Protein AF-A0A559LYX5-F1 (afdb_monomer)

Secondary structure (DSSP, 8-state):
---------HHHHHHHSTTTTTS-HHHHHHHHHHHHHHHHHHHHHHHHHHHHHHTSS----S--PPPHHHHHHHHHHHHHHHHHHHHHHHHHHHHHHHHHHHHHHHHHHT---THHHHHHHHHHHHTT-

Solvent-accessible surface area (backbone atoms only — not comparable to full-atom values): 7392 Å² total; per-residue (Å²): 138,80,81,90,76,56,80,60,35,66,72,56,16,58,66,69,10,63,92,54,69,84,57,52,71,71,54,41,51,52,52,38,55,52,43,48,52,49,40,50,50,40,49,52,51,39,52,51,50,50,52,54,59,67,62,70,79,66,90,68,74,83,88,73,84,78,49,74,66,55,56,52,50,52,55,53,51,51,51,49,53,50,50,53,40,53,51,40,51,54,51,38,53,54,40,51,56,53,37,53,42,39,49,46,32,45,37,27,59,67,32,50,80,62,59,64,60,52,56,52,50,55,53,59,63,61,72,75,114

pLDDT: mean 73.17, std 11.6, range [40.06, 89.88]

Radius of gyration: 22.09 Å; Cα contacts (8 Å, |Δi|>4): 83; chains: 1; bounding box: 66×20×61 Å

Sequence (129 aa):
MPSLFTVKDDKRCRHYARFMQHLDVAQANAIFWILFVVVLLLMCVAAYQHHRSNAIPATEPGTQRPTRRYRQHIQRLRRRYLGIATLCFLLTICCIVLECFALFNIQYCDGEDLMQLYWGFWSVLQVGS

Foldseek 3Di:
DDDPAFDQAVVLLCVLLVVPSPPDLVRLVVLLVVLVVLLVVLVVLLVVLVVVLVVVPDPCPDDDDQPPVNVVVNVVVSVVSVVSSVVSVVSSVVSVVSSVSSVSNCCNRPRDCCVVVVVVVVVVVVVPD

Mean predicted aligned error: 11.16 Å

Structure (mmCIF, N/CA/C/O backbone):
data_AF-A0A559LYX5-F1
#
_entry.id   AF-A0A559LYX5-F1
#
loop_
_atom_site.group_PDB
_atom_site.id
_atom_site.type_symbol
_atom_site.label_atom_id
_atom_site.label_alt_id
_atom_site.label_comp_id
_atom_site.label_asym_id
_atom_site.label_entity_id
_atom_site.label_seq_id
_atom_site.pdbx_PDB_ins_code
_atom_site.Cartn_x
_atom_site.Cartn_y
_atom_site.Cartn_z
_atom_site.occupancy
_atom_site.B_iso_or_equiv
_atom_site.auth_seq_id
_atom_site.auth_comp_id
_atom_site.auth_asym_id
_atom_site.auth_atom_id
_atom_site.pdbx_PDB_model_num
ATOM 1 N N . MET A 1 1 ? 38.880 -0.544 -15.561 1.00 40.06 1 MET A N 1
ATOM 2 C CA . MET A 1 1 ? 37.944 -1.086 -14.555 1.00 40.06 1 MET A CA 1
ATOM 3 C C . MET A 1 1 ? 36.761 -0.131 -14.489 1.00 40.06 1 MET A C 1
ATOM 5 O O . MET A 1 1 ? 36.865 0.872 -13.797 1.00 40.06 1 MET A O 1
ATOM 9 N N . PRO A 1 2 ? 35.725 -0.328 -15.320 1.00 41.16 2 PRO A N 1
ATOM 10 C CA . PRO A 1 2 ? 34.580 0.572 -15.357 1.00 41.16 2 PRO A CA 1
ATOM 11 C C . PRO A 1 2 ? 33.633 0.252 -14.195 1.00 41.16 2 PRO A C 1
ATOM 13 O O . PRO A 1 2 ? 33.438 -0.910 -13.841 1.00 41.16 2 PRO A O 1
ATOM 16 N N . SER A 1 3 ? 33.103 1.299 -13.578 1.00 42.19 3 SER A N 1
ATOM 17 C CA . SER A 1 3 ? 32.182 1.274 -12.445 1.00 42.19 3 SER A CA 1
ATOM 18 C C . SER A 1 3 ? 30.919 0.477 -12.776 1.00 42.19 3 SER A C 1
ATOM 20 O O . SER A 1 3 ? 30.176 0.792 -13.700 1.00 42.19 3 SER A O 1
ATOM 22 N N . LEU A 1 4 ? 30.703 -0.569 -11.986 1.00 47.88 4 LEU A N 1
ATOM 23 C CA . LEU A 1 4 ? 29.679 -1.603 -12.094 1.00 47.88 4 LEU A CA 1
ATOM 24 C C . LEU A 1 4 ? 28.309 -1.127 -11.566 1.00 47.88 4 LEU A C 1
ATOM 26 O O . LEU A 1 4 ? 27.686 -1.826 -10.773 1.00 47.88 4 LEU A O 1
ATOM 30 N N . PHE A 1 5 ? 27.860 0.072 -11.940 1.00 51.69 5 PHE A N 1
ATOM 31 C CA . PHE A 1 5 ? 26.548 0.579 -11.532 1.00 51.69 5 PHE A CA 1
ATOM 32 C C . PHE A 1 5 ? 25.600 0.569 -12.734 1.00 51.69 5 PHE A C 1
ATOM 34 O O . PHE A 1 5 ? 25.756 1.324 -13.689 1.00 51.69 5 PHE A O 1
ATOM 41 N N . THR A 1 6 ? 24.683 -0.397 -12.657 1.00 59.44 6 THR A N 1
ATOM 42 C CA . THR A 1 6 ? 23.425 -0.530 -13.401 1.00 59.44 6 THR A CA 1
ATOM 43 C C . THR A 1 6 ? 23.498 -0.658 -14.920 1.00 59.44 6 THR A C 1
ATOM 45 O O . THR A 1 6 ? 23.154 0.224 -15.699 1.00 59.44 6 THR A O 1
ATOM 48 N N . VAL A 1 7 ? 23.854 -1.867 -15.355 1.00 59.28 7 VAL A N 1
ATOM 49 C CA . VAL A 1 7 ? 23.570 -2.325 -16.716 1.00 59.28 7 VAL A CA 1
ATOM 50 C C . VAL A 1 7 ? 22.079 -2.670 -16.801 1.00 59.28 7 VAL A C 1
ATOM 52 O O . VAL A 1 7 ? 21.622 -3.611 -16.155 1.00 59.28 7 VAL A O 1
ATOM 55 N N . LYS A 1 8 ? 21.328 -1.897 -17.591 1.00 62.28 8 LYS A N 1
ATOM 56 C CA . LYS A 1 8 ? 19.942 -2.183 -17.990 1.00 62.28 8 LYS A CA 1
ATOM 57 C C . LYS A 1 8 ? 19.801 -3.634 -18.467 1.00 62.28 8 LYS A C 1
ATOM 59 O O . LYS A 1 8 ? 20.470 -4.047 -19.414 1.00 62.28 8 LYS A O 1
ATOM 64 N N . ASP A 1 9 ? 18.907 -4.393 -17.836 1.00 66.88 9 ASP A N 1
ATOM 65 C CA . ASP A 1 9 ? 18.744 -5.836 -18.048 1.00 66.88 9 ASP A CA 1
ATOM 66 C C . ASP A 1 9 ? 17.385 -6.128 -18.724 1.00 66.88 9 ASP A C 1
ATOM 68 O O . ASP A 1 9 ? 16.427 -6.623 -1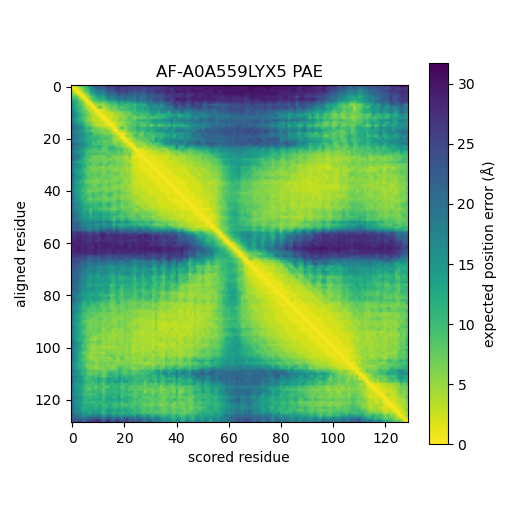8.121 1.00 66.88 9 ASP A O 1
ATOM 72 N N . ASP A 1 10 ? 17.298 -5.858 -20.032 1.00 67.62 10 ASP A N 1
ATOM 73 C CA . ASP A 1 10 ? 16.067 -5.963 -20.845 1.00 67.62 10 ASP A CA 1
ATOM 74 C C . ASP A 1 10 ? 15.372 -7.337 -20.790 1.00 67.62 10 ASP A C 1
ATOM 76 O O . ASP A 1 10 ? 14.155 -7.454 -20.980 1.00 67.62 10 ASP A O 1
ATOM 80 N N . LYS A 1 11 ? 16.135 -8.408 -20.540 1.00 68.81 11 LYS A N 1
ATOM 81 C CA . LYS A 1 11 ? 15.595 -9.771 -20.404 1.00 68.81 11 LYS A CA 1
ATOM 82 C C . LYS A 1 11 ? 14.813 -9.943 -19.103 1.00 68.81 11 LYS A C 1
ATOM 84 O O . LYS A 1 11 ? 13.777 -10.605 -19.096 1.00 68.81 11 LYS A O 1
ATOM 89 N N . ARG A 1 12 ? 15.296 -9.342 -18.012 1.00 65.00 12 ARG A N 1
ATOM 90 C CA . ARG A 1 12 ? 14.635 -9.370 -16.700 1.00 65.00 12 ARG A CA 1
ATOM 91 C C . ARG A 1 12 ? 13.458 -8.401 -16.678 1.00 65.00 12 ARG A C 1
ATOM 93 O O . ARG A 1 12 ? 12.392 -8.786 -16.208 1.00 65.00 12 ARG A O 1
ATOM 100 N N . CYS A 1 13 ? 13.603 -7.236 -17.310 1.00 67.12 13 CYS A N 1
ATOM 101 C CA . CYS A 1 13 ? 12.521 -6.276 -17.540 1.00 67.12 13 CYS A CA 1
ATOM 102 C C . CYS A 1 13 ? 11.273 -6.954 -18.149 1.00 67.12 13 CYS A C 1
ATOM 104 O O . CYS A 1 13 ? 10.201 -6.946 -17.549 1.00 67.12 13 CYS A O 1
ATOM 106 N N . ARG A 1 14 ? 11.411 -7.677 -19.271 1.00 66.12 14 ARG A N 1
ATOM 107 C CA . ARG A 1 14 ? 10.272 -8.374 -19.911 1.00 66.12 14 ARG A CA 1
ATOM 108 C C . ARG A 1 14 ? 9.679 -9.526 -19.094 1.00 66.12 14 ARG A C 1
ATOM 110 O O . ARG A 1 14 ? 8.501 -9.843 -19.256 1.00 66.12 14 ARG A O 1
ATOM 117 N N . HIS A 1 15 ? 10.481 -10.172 -18.251 1.00 68.81 15 HIS A N 1
ATOM 118 C CA . HIS A 1 15 ? 10.028 -11.303 -17.444 1.00 68.81 15 HIS A CA 1
ATOM 119 C C . HIS A 1 15 ? 9.256 -10.850 -16.196 1.00 68.81 15 HIS A C 1
ATOM 121 O O . HIS A 1 15 ? 8.184 -11.386 -15.919 1.00 68.81 15 HIS A O 1
ATOM 127 N N . TYR A 1 16 ? 9.770 -9.843 -15.482 1.00 65.00 16 TYR A N 1
ATOM 128 C CA . TYR A 1 16 ? 9.222 -9.380 -14.203 1.00 65.00 16 TYR A CA 1
ATOM 129 C C . TYR A 1 16 ? 8.226 -8.224 -14.350 1.00 65.00 16 TYR A C 1
ATOM 131 O O . TYR A 1 16 ? 7.219 -8.202 -13.647 1.00 65.00 16 TYR A O 1
ATOM 139 N N . ALA A 1 17 ? 8.430 -7.311 -15.305 1.00 62.69 17 ALA A N 1
ATOM 140 C CA . ALA A 1 17 ? 7.550 -6.161 -15.527 1.00 62.69 17 ALA A CA 1
ATOM 141 C C . ALA A 1 17 ? 6.430 -6.447 -16.544 1.00 62.69 17 ALA A C 1
ATOM 143 O O . ALA A 1 17 ? 5.870 -5.527 -17.124 1.00 62.69 17 ALA A O 1
ATOM 144 N N . ARG A 1 18 ? 6.065 -7.715 -16.777 1.00 66.12 18 ARG A N 1
ATOM 145 C CA . ARG A 1 18 ? 5.187 -8.168 -17.879 1.00 66.12 18 ARG A CA 1
ATOM 146 C C . ARG A 1 18 ? 3.908 -7.329 -18.089 1.00 66.12 18 ARG A C 1
ATOM 148 O O . ARG A 1 18 ? 3.522 -7.113 -19.237 1.00 66.12 18 ARG A O 1
ATOM 155 N N . PHE A 1 19 ? 3.276 -6.844 -17.012 1.00 65.38 19 PHE A N 1
ATOM 156 C CA . PHE A 1 19 ? 2.072 -5.990 -17.055 1.00 65.38 19 PHE A CA 1
ATOM 157 C C . PHE A 1 19 ? 2.372 -4.477 -17.157 1.00 65.38 19 PHE A C 1
ATOM 159 O O . PHE A 1 19 ? 1.544 -3.728 -17.660 1.00 65.38 19 PHE A O 1
ATOM 166 N N . MET A 1 20 ? 3.556 -4.024 -16.730 1.00 61.47 20 MET A N 1
ATOM 167 C CA . MET A 1 20 ? 3.983 -2.613 -16.732 1.00 61.47 20 MET A CA 1
ATOM 168 C C . MET A 1 20 ? 5.063 -2.278 -17.781 1.00 61.47 20 MET A C 1
ATOM 170 O O . MET A 1 20 ? 5.471 -1.131 -17.883 1.00 61.47 20 MET A O 1
ATOM 174 N N . GLN A 1 21 ? 5.485 -3.238 -18.608 1.00 62.31 21 GLN A N 1
ATOM 175 C CA . GLN A 1 21 ? 6.584 -3.093 -19.579 1.00 62.31 21 GLN A CA 1
ATOM 176 C C . GLN A 1 21 ? 6.380 -1.986 -20.635 1.00 62.31 21 GLN A C 1
ATOM 178 O O . GLN A 1 21 ? 7.335 -1.595 -21.293 1.00 62.31 21 GLN A O 1
ATOM 183 N N . HIS A 1 22 ? 5.138 -1.531 -20.843 1.00 62.78 22 HIS A N 1
ATOM 184 C CA . HIS A 1 22 ? 4.792 -0.458 -21.786 1.00 62.78 22 HIS A CA 1
ATOM 185 C C . HIS A 1 22 ? 4.580 0.900 -21.102 1.00 62.78 22 HIS A C 1
ATOM 187 O O . HIS A 1 22 ? 4.311 1.879 -21.794 1.00 62.78 22 HIS A O 1
ATOM 193 N N . LEU A 1 23 ? 4.639 0.966 -19.768 1.00 65.06 23 LEU A N 1
ATOM 194 C CA . LEU A 1 23 ? 4.488 2.228 -19.056 1.00 65.06 23 LEU A CA 1
ATOM 195 C C . LEU A 1 23 ? 5.798 3.003 -19.092 1.00 65.06 23 LEU A C 1
ATOM 197 O O . LEU A 1 23 ? 6.859 2.469 -18.774 1.00 65.06 23 LEU A O 1
ATOM 201 N N . ASP A 1 24 ? 5.676 4.278 -19.443 1.00 69.69 24 ASP A N 1
ATOM 202 C CA . ASP A 1 24 ? 6.768 5.237 -19.388 1.00 69.69 24 ASP A CA 1
ATOM 203 C C . ASP A 1 24 ? 7.265 5.413 -17.942 1.00 69.69 24 ASP A C 1
ATOM 205 O O . ASP A 1 24 ? 6.491 5.279 -16.985 1.00 69.69 24 ASP A O 1
ATOM 209 N N . VAL A 1 25 ? 8.546 5.735 -17.767 1.00 70.19 25 VAL A N 1
ATOM 210 C CA . VAL A 1 25 ? 9.209 5.821 -16.449 1.00 70.19 25 VAL A CA 1
ATOM 211 C C . VAL A 1 25 ? 8.478 6.807 -15.538 1.00 70.19 25 VAL A C 1
ATOM 213 O O . VAL A 1 25 ? 8.205 6.517 -14.372 1.00 70.19 25 VAL A O 1
ATOM 216 N N . ALA A 1 26 ? 8.062 7.946 -16.094 1.00 72.38 26 ALA A N 1
ATOM 217 C CA . ALA A 1 26 ? 7.300 8.958 -15.372 1.00 72.38 26 ALA A CA 1
ATOM 218 C C . ALA A 1 26 ? 5.935 8.438 -14.884 1.00 72.38 26 ALA A C 1
ATOM 220 O O . ALA A 1 26 ? 5.503 8.772 -13.780 1.00 72.38 26 ALA A O 1
ATOM 221 N N . GLN A 1 27 ? 5.265 7.589 -15.670 1.00 77.19 27 GLN A N 1
ATOM 222 C CA . GLN A 1 27 ? 3.991 6.981 -15.278 1.00 77.19 27 GLN A CA 1
ATOM 223 C C . GLN A 1 27 ? 4.185 5.911 -14.205 1.00 77.19 27 GLN A C 1
ATOM 225 O O . GLN A 1 27 ? 3.417 5.872 -13.245 1.00 77.19 27 GLN A O 1
ATOM 230 N N . ALA A 1 28 ? 5.214 5.070 -14.331 1.00 75.25 28 ALA A N 1
ATOM 231 C CA . ALA A 1 28 ? 5.543 4.066 -13.321 1.00 75.25 28 ALA A CA 1
ATOM 232 C C . ALA A 1 28 ? 5.885 4.722 -11.973 1.00 75.25 28 ALA A C 1
ATOM 234 O O . ALA A 1 28 ? 5.381 4.294 -10.934 1.00 75.25 28 ALA A O 1
ATOM 235 N N . ASN A 1 29 ? 6.656 5.812 -12.001 1.00 78.19 29 ASN A N 1
ATOM 236 C CA . ASN A 1 29 ? 6.988 6.593 -10.813 1.00 78.19 29 ASN A CA 1
ATOM 237 C C . ASN A 1 29 ? 5.731 7.238 -10.198 1.00 78.19 29 ASN A C 1
ATOM 239 O O . ASN A 1 29 ? 5.498 7.127 -8.997 1.00 78.19 29 ASN A O 1
ATOM 243 N N . ALA A 1 30 ? 4.855 7.835 -11.013 1.00 82.25 30 ALA A N 1
ATOM 244 C CA . ALA A 1 30 ? 3.592 8.396 -10.529 1.00 82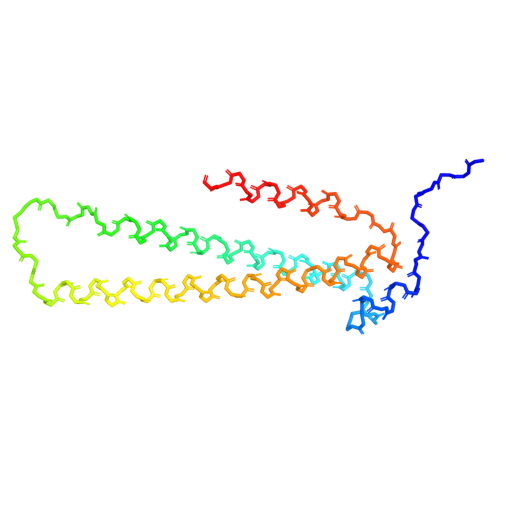.25 30 ALA A CA 1
ATOM 245 C C . ALA A 1 30 ? 2.691 7.335 -9.868 1.00 82.25 30 ALA A C 1
ATOM 247 O O . ALA A 1 30 ? 2.144 7.579 -8.794 1.00 82.25 30 ALA A O 1
ATOM 248 N N . ILE A 1 31 ? 2.564 6.148 -10.471 1.00 83.19 31 ILE A N 1
ATOM 249 C CA . ILE A 1 31 ? 1.786 5.035 -9.903 1.00 83.19 31 ILE A CA 1
ATOM 250 C C . ILE A 1 31 ? 2.388 4.573 -8.579 1.00 83.19 31 ILE A C 1
ATOM 252 O O . ILE A 1 31 ? 1.639 4.369 -7.626 1.00 83.19 31 ILE A O 1
ATOM 256 N N . PHE A 1 32 ? 3.714 4.450 -8.502 1.00 82.88 32 PHE A N 1
ATOM 257 C CA . PHE A 1 32 ? 4.412 4.099 -7.269 1.00 82.88 32 PHE A CA 1
ATOM 258 C C . PHE A 1 32 ? 4.096 5.096 -6.148 1.00 82.88 32 PHE A C 1
ATOM 260 O O . PHE A 1 32 ? 3.607 4.689 -5.099 1.00 82.88 32 PHE A O 1
ATOM 267 N N . TRP A 1 33 ? 4.269 6.402 -6.379 1.00 83.50 33 TRP A N 1
ATOM 268 C CA . TRP A 1 33 ? 3.986 7.423 -5.362 1.00 83.50 33 TRP A CA 1
ATOM 269 C C . TRP A 1 33 ? 2.511 7.486 -4.957 1.00 83.50 33 TRP A C 1
ATOM 271 O O . TRP A 1 33 ? 2.203 7.710 -3.786 1.00 83.50 33 TRP A O 1
ATOM 281 N N . ILE A 1 34 ? 1.585 7.274 -5.896 1.00 88.62 34 ILE A N 1
ATOM 282 C CA . ILE A 1 34 ? 0.150 7.238 -5.589 1.00 88.62 34 ILE A CA 1
ATOM 283 C C . ILE A 1 34 ? -0.183 6.022 -4.724 1.00 88.62 34 ILE A C 1
ATOM 285 O O . ILE A 1 34 ? -0.839 6.179 -3.694 1.00 88.62 34 ILE A O 1
ATOM 289 N N . LEU A 1 35 ? 0.268 4.824 -5.114 1.00 84.75 35 LEU A N 1
ATOM 290 C CA . LEU A 1 35 ? 0.067 3.599 -4.333 1.00 84.75 35 LEU A CA 1
ATOM 291 C C . LEU A 1 35 ? 0.661 3.745 -2.932 1.00 84.75 35 LEU A C 1
ATOM 293 O O . LEU A 1 35 ? -0.010 3.435 -1.950 1.00 84.75 35 LEU A O 1
ATOM 297 N N . PHE A 1 36 ? 1.836 4.354 -2.849 1.00 82.31 36 PHE A N 1
ATOM 298 C CA . PHE A 1 36 ? 2.544 4.598 -1.606 1.00 82.31 36 PHE A CA 1
ATOM 299 C C . PHE A 1 36 ? 1.769 5.510 -0.653 1.00 82.31 36 PHE A C 1
ATOM 301 O O . PHE A 1 36 ? 1.584 5.193 0.524 1.00 82.31 36 PHE A O 1
ATOM 308 N N . VAL A 1 37 ? 1.241 6.630 -1.157 1.00 87.69 37 VAL A N 1
ATOM 309 C CA . VAL A 1 37 ? 0.372 7.515 -0.366 1.00 87.69 37 VAL A CA 1
ATOM 310 C C . VAL A 1 37 ? -0.902 6.784 0.058 1.00 87.69 37 VAL A C 1
ATOM 312 O O . VAL A 1 37 ? -1.356 6.948 1.191 1.00 87.69 37 VAL A O 1
ATOM 315 N N . VAL A 1 38 ? -1.472 5.941 -0.805 1.00 88.31 38 VAL A N 1
ATOM 316 C CA . VAL A 1 38 ? -2.645 5.125 -0.460 1.00 88.31 38 VAL A CA 1
ATOM 317 C C . VAL A 1 38 ? -2.320 4.133 0.661 1.00 88.31 38 VAL A C 1
ATOM 319 O O . VAL A 1 38 ? -3.091 4.041 1.617 1.00 88.31 38 VAL A O 1
ATOM 322 N N . VAL A 1 39 ? -1.182 3.438 0.604 1.00 86.44 39 VAL A N 1
ATOM 323 C CA . VAL A 1 39 ? -0.724 2.524 1.663 1.00 86.44 39 VAL A CA 1
ATOM 324 C C . VAL A 1 39 ? -0.542 3.269 2.983 1.00 86.44 39 VAL A C 1
ATOM 326 O O . VAL A 1 39 ? -1.045 2.808 4.009 1.00 86.44 39 VAL A O 1
ATOM 329 N N . LEU A 1 40 ? 0.088 4.448 2.959 1.00 85.19 40 LEU A N 1
ATOM 330 C CA . LEU A 1 40 ? 0.232 5.312 4.134 1.00 85.19 40 LEU A CA 1
ATOM 331 C C . LEU A 1 40 ? -1.119 5.678 4.751 1.00 85.19 40 LEU A C 1
ATOM 333 O O . LEU A 1 40 ? -1.314 5.516 5.956 1.00 85.19 40 LEU A O 1
ATOM 337 N N . LEU A 1 41 ? -2.078 6.118 3.933 1.00 88.81 41 LEU A N 1
ATOM 338 C CA . LEU A 1 41 ? -3.422 6.457 4.401 1.00 88.81 41 LEU A CA 1
ATOM 339 C C . LEU A 1 41 ? -4.138 5.239 4.998 1.00 88.81 41 LEU A C 1
ATOM 341 O O . LEU A 1 41 ? -4.741 5.351 6.067 1.00 88.81 41 LEU A O 1
ATOM 345 N N . LEU A 1 42 ? -4.044 4.070 4.355 1.00 85.81 42 LEU A N 1
ATOM 346 C CA . LEU A 1 42 ? -4.624 2.824 4.865 1.00 85.81 42 LEU A CA 1
ATOM 347 C C . LEU A 1 42 ? -4.007 2.419 6.210 1.00 85.81 42 LEU A C 1
ATOM 349 O O . LEU A 1 42 ? -4.743 2.023 7.117 1.00 85.81 42 LEU A O 1
ATOM 353 N N . MET A 1 43 ? -2.691 2.577 6.383 1.00 84.06 43 MET A N 1
ATOM 354 C CA . MET A 1 43 ? -2.021 2.322 7.662 1.00 84.06 43 MET A CA 1
ATOM 355 C C . MET A 1 43 ? -2.448 3.316 8.746 1.00 84.06 43 MET A C 1
ATOM 357 O O . MET A 1 43 ? -2.756 2.893 9.860 1.00 84.06 43 MET A O 1
ATOM 361 N N . CYS A 1 44 ? -2.555 4.613 8.439 1.00 86.31 44 CYS A N 1
ATOM 362 C CA . CYS A 1 44 ? -3.071 5.607 9.387 1.00 86.31 44 CYS A CA 1
ATOM 363 C C . CYS A 1 44 ? -4.507 5.288 9.823 1.00 86.31 44 CYS A C 1
ATOM 365 O O . CYS A 1 44 ? -4.833 5.373 11.008 1.00 86.31 44 CYS A O 1
ATOM 367 N N . VAL A 1 45 ? -5.367 4.880 8.884 1.00 85.94 45 VAL A N 1
ATOM 368 C CA . VAL A 1 45 ? -6.745 4.462 9.176 1.00 85.94 45 VAL A CA 1
ATOM 369 C C . VAL A 1 45 ? -6.763 3.209 10.053 1.00 85.94 45 VAL A C 1
ATOM 371 O O . VAL A 1 45 ? -7.523 3.163 11.023 1.00 85.94 45 VAL A O 1
ATOM 374 N N . ALA A 1 46 ? -5.919 2.217 9.765 1.00 83.31 46 ALA A N 1
ATOM 375 C CA . ALA A 1 46 ? -5.801 1.005 10.572 1.00 83.31 46 ALA A CA 1
ATOM 376 C C . ALA A 1 46 ? -5.307 1.311 11.998 1.00 83.31 46 ALA A C 1
ATOM 378 O O . ALA A 1 46 ? -5.913 0.850 12.967 1.00 83.31 46 ALA A O 1
ATOM 379 N N . ALA A 1 47 ? -4.278 2.151 12.144 1.00 84.00 47 ALA A N 1
ATOM 380 C CA . ALA A 1 47 ? -3.762 2.601 13.437 1.00 84.00 47 ALA A CA 1
ATOM 381 C C . ALA A 1 47 ? -4.822 3.379 14.232 1.00 84.00 47 ALA A C 1
ATOM 383 O O . ALA A 1 47 ? -5.043 3.111 15.415 1.00 84.00 47 ALA A O 1
ATOM 384 N N . TYR A 1 48 ? -5.551 4.284 13.570 1.00 84.06 48 TYR A N 1
ATOM 385 C CA . TYR A 1 48 ? -6.656 5.023 14.179 1.00 84.06 48 TYR A CA 1
ATOM 386 C C . TYR A 1 48 ? -7.768 4.089 14.668 1.00 84.06 48 TYR A C 1
ATOM 388 O O . TYR A 1 48 ? -8.249 4.232 15.794 1.00 84.06 48 TYR A O 1
ATOM 396 N N . GLN A 1 49 ? -8.167 3.107 13.853 1.00 83.56 49 GLN A N 1
ATOM 397 C CA . GLN A 1 49 ? -9.173 2.112 14.231 1.00 83.56 49 GLN A CA 1
ATOM 398 C C . GLN A 1 49 ? -8.710 1.244 15.395 1.00 83.56 49 GLN A C 1
ATOM 400 O O . GLN A 1 49 ? -9.499 0.988 16.304 1.00 83.56 49 GLN A O 1
ATOM 405 N N . HIS A 1 50 ? -7.445 0.823 15.399 1.00 78.31 50 HIS A N 1
ATOM 406 C CA . HIS A 1 50 ? -6.864 0.045 16.486 1.00 78.31 50 HIS A CA 1
ATOM 407 C C . HIS A 1 50 ? -6.856 0.844 17.796 1.00 78.31 50 HIS A C 1
ATOM 409 O O . HIS A 1 50 ? -7.365 0.366 18.810 1.00 78.31 50 HIS A O 1
ATOM 415 N N . HIS A 1 51 ? -6.402 2.100 17.761 1.00 81.44 51 HIS A N 1
ATOM 416 C CA . HIS A 1 51 ? -6.421 2.994 18.920 1.00 81.44 51 HIS A CA 1
ATOM 417 C C . HIS A 1 51 ? -7.850 3.243 19.425 1.00 81.44 51 HIS A C 1
ATOM 419 O O . HIS A 1 51 ? -8.131 3.107 20.616 1.00 81.44 51 HIS A O 1
ATOM 425 N N . ARG A 1 52 ? -8.797 3.533 18.521 1.00 79.88 52 ARG A N 1
ATOM 426 C CA . ARG A 1 52 ? -10.220 3.675 18.869 1.00 79.88 52 ARG A CA 1
ATOM 427 C C . ARG A 1 52 ? -10.794 2.397 19.466 1.00 79.88 52 ARG A C 1
ATOM 429 O O . ARG A 1 52 ? -11.524 2.492 20.442 1.00 79.88 52 ARG A O 1
ATOM 436 N N . SER A 1 53 ? -10.471 1.230 18.914 1.00 72.44 53 SER A N 1
ATOM 437 C CA . SER A 1 53 ? -10.920 -0.069 19.425 1.00 72.44 53 SER A CA 1
ATOM 438 C C . SER A 1 53 ? -10.378 -0.349 20.829 1.00 72.44 53 SER A C 1
ATOM 440 O O . SER A 1 53 ? -11.121 -0.820 21.693 1.00 72.44 53 SER A O 1
ATOM 442 N N . ASN A 1 54 ? -9.117 0.000 21.087 1.00 73.19 54 ASN A N 1
ATOM 443 C CA . ASN A 1 54 ? -8.470 -0.165 22.390 1.00 73.19 54 ASN A CA 1
ATOM 444 C C . ASN A 1 54 ? -8.910 0.875 23.424 1.00 73.19 54 ASN A C 1
ATOM 446 O O . ASN A 1 54 ? -8.798 0.605 24.612 1.00 73.19 54 ASN A O 1
ATOM 450 N N . ALA A 1 55 ? -9.464 2.013 23.002 1.00 72.81 55 ALA A N 1
ATOM 451 C CA . ALA A 1 55 ? -10.086 3.001 23.886 1.00 72.81 55 ALA A CA 1
ATOM 452 C C . ALA A 1 55 ? -11.524 2.627 24.317 1.00 72.81 55 ALA A C 1
ATOM 454 O O . ALA A 1 55 ? -12.102 3.281 25.181 1.00 72.81 55 ALA A O 1
ATOM 455 N N . ILE A 1 56 ? -12.123 1.577 23.735 1.00 67.88 56 ILE A N 1
ATOM 456 C CA . ILE A 1 56 ? -13.486 1.117 24.071 1.00 67.88 56 ILE A CA 1
ATOM 457 C C . ILE A 1 56 ? -13.632 0.429 25.461 1.00 67.88 56 ILE A C 1
ATOM 459 O O . ILE A 1 56 ? -14.771 0.259 25.889 1.00 67.88 56 ILE A O 1
ATOM 463 N N . PRO A 1 57 ? -12.594 0.061 26.244 1.00 62.97 57 PRO A N 1
ATOM 464 C CA . PRO A 1 57 ? -12.768 -0.452 27.603 1.00 62.97 57 PRO A CA 1
ATOM 465 C C . PRO A 1 57 ? -12.163 0.485 28.670 1.00 62.97 57 PRO A C 1
ATOM 467 O O . PRO A 1 57 ? -11.087 0.205 29.182 1.00 62.97 57 PRO A O 1
ATOM 470 N N . ALA A 1 58 ? -12.847 1.580 29.027 1.00 53.97 58 ALA A N 1
ATOM 471 C CA . ALA A 1 58 ? -12.526 2.348 30.248 1.00 53.97 58 ALA A CA 1
ATOM 472 C C . ALA A 1 58 ? -13.642 3.286 30.749 1.00 53.97 58 ALA A C 1
ATOM 474 O O . ALA A 1 58 ? -13.603 3.707 31.900 1.00 53.97 58 ALA A O 1
ATOM 475 N N . THR A 1 59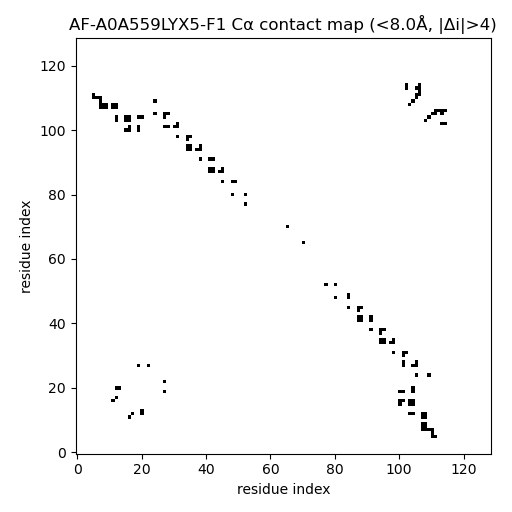 ? -14.663 3.612 29.948 1.00 53.19 59 THR A N 1
ATOM 476 C CA . THR A 1 59 ? -15.796 4.435 30.419 1.00 53.19 59 THR A CA 1
ATOM 477 C C . THR A 1 59 ? -16.893 3.584 31.069 1.00 53.19 59 THR A C 1
ATOM 479 O O . THR A 1 59 ? -18.067 3.705 30.743 1.00 53.19 59 THR A O 1
ATOM 482 N N . GLU A 1 60 ? -16.516 2.711 31.998 1.00 55.31 60 GLU A N 1
ATOM 483 C CA . GLU A 1 60 ? -17.424 2.303 33.074 1.00 55.31 60 GLU A CA 1
ATOM 484 C C . GLU A 1 60 ? -16.796 2.786 34.391 1.00 55.31 60 GLU A C 1
ATOM 486 O O . GLU A 1 60 ? -16.212 1.984 35.123 1.00 55.31 60 GLU A O 1
ATOM 491 N N . PRO A 1 61 ? -16.856 4.101 34.709 1.00 48.56 61 PRO A N 1
ATOM 492 C CA . PRO A 1 61 ? -16.773 4.497 36.108 1.00 48.56 61 PRO A CA 1
ATOM 493 C C . PRO A 1 61 ? -17.887 3.726 36.819 1.00 48.56 61 PRO A C 1
ATOM 495 O O . PRO A 1 61 ? -19.007 3.662 36.312 1.00 48.56 61 PRO A O 1
ATOM 498 N N . GLY A 1 62 ? -17.527 3.030 37.897 1.00 55.72 62 GLY A N 1
ATOM 499 C CA . GLY A 1 62 ? -18.328 1.968 38.491 1.0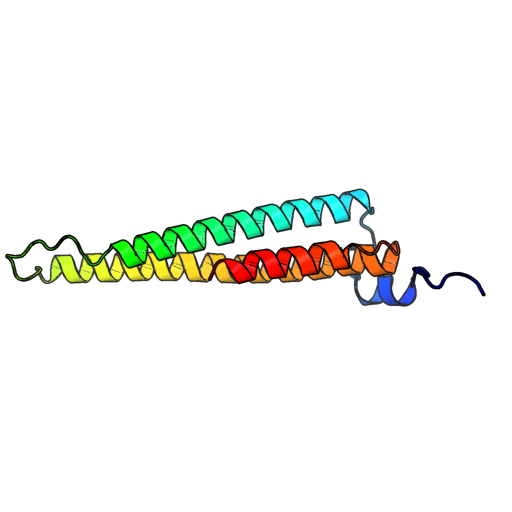0 55.72 62 GLY A CA 1
ATOM 500 C C . GLY A 1 62 ? -19.822 2.276 38.611 1.00 55.72 62 GLY A C 1
ATOM 501 O O . GLY A 1 62 ? -20.226 3.426 38.765 1.00 55.72 62 GLY A O 1
ATOM 502 N N . THR A 1 63 ? -20.613 1.199 38.648 1.00 51.44 63 THR A N 1
ATOM 503 C CA . THR A 1 63 ? -22.063 1.149 38.934 1.00 51.44 63 THR A CA 1
ATOM 504 C C . THR A 1 63 ? -22.952 0.947 37.703 1.00 51.44 63 THR A C 1
ATOM 506 O O . THR A 1 63 ? -23.630 1.860 37.261 1.00 51.44 63 THR A O 1
ATOM 509 N N . GLN A 1 64 ? -23.011 -0.288 37.187 1.00 54.62 64 GLN A N 1
ATOM 510 C CA . GLN A 1 64 ? -24.242 -1.027 36.826 1.00 54.62 64 GLN A CA 1
ATOM 511 C C . GLN A 1 64 ? -23.884 -2.208 35.920 1.00 54.62 64 GLN A C 1
ATOM 513 O O . GLN A 1 64 ? -23.096 -2.082 34.991 1.00 54.62 64 GLN A O 1
ATOM 518 N N . ARG A 1 65 ? -24.466 -3.386 36.187 1.00 58.94 65 ARG A N 1
ATOM 519 C CA . ARG A 1 65 ? -24.291 -4.571 35.336 1.00 58.94 65 ARG A CA 1
ATOM 520 C C . ARG A 1 65 ? -24.657 -4.191 33.891 1.00 58.94 65 ARG A C 1
ATOM 522 O O . ARG A 1 65 ? -25.822 -3.857 33.662 1.00 58.94 65 ARG A O 1
ATOM 529 N N . PRO A 1 66 ? -23.731 -4.263 32.920 1.00 57.91 66 PRO A N 1
ATOM 530 C CA . PRO A 1 66 ? -24.023 -3.867 31.550 1.00 57.91 66 PRO A CA 1
ATOM 531 C C . PRO A 1 66 ? -25.181 -4.712 31.018 1.00 57.91 66 PRO A C 1
ATOM 533 O O . PRO A 1 66 ? -25.116 -5.947 30.994 1.00 57.91 66 PRO A O 1
ATOM 536 N N . THR A 1 67 ? -26.267 -4.049 30.620 1.00 68.25 67 THR A N 1
ATOM 537 C CA . THR A 1 67 ? -27.454 -4.696 30.053 1.00 68.25 67 THR A CA 1
ATOM 538 C C . THR A 1 67 ? -27.045 -5.599 28.884 1.00 68.25 67 THR A C 1
ATOM 540 O O . THR A 1 67 ? -26.176 -5.261 28.078 1.00 68.25 67 THR A O 1
ATOM 543 N N . ARG A 1 68 ? -27.686 -6.769 28.744 1.00 71.44 68 ARG A N 1
ATOM 544 C CA . ARG A 1 68 ? -27.385 -7.752 27.678 1.00 71.44 68 ARG A CA 1
ATOM 545 C C . ARG A 1 68 ? -27.403 -7.121 26.270 1.00 71.44 68 ARG A C 1
ATOM 547 O O . ARG A 1 68 ? -26.629 -7.531 25.409 1.00 71.44 68 ARG A O 1
ATOM 554 N N . ARG A 1 69 ? -28.224 -6.078 26.070 1.00 72.69 69 ARG A N 1
ATOM 555 C CA . ARG A 1 69 ? -28.297 -5.259 24.845 1.00 72.69 69 ARG A CA 1
ATOM 556 C C . ARG A 1 69 ? -27.032 -4.418 24.603 1.00 72.69 69 ARG A C 1
ATOM 558 O O . ARG A 1 69 ? -26.552 -4.382 23.473 1.00 72.69 69 ARG A O 1
ATOM 565 N N . TYR A 1 70 ? -26.456 -3.813 25.644 1.00 71.88 70 TYR A N 1
ATOM 566 C CA . TYR A 1 70 ? -25.227 -3.014 25.555 1.00 71.88 70 TYR A CA 1
ATOM 567 C C . TYR A 1 70 ? -24.015 -3.873 25.163 1.00 71.88 70 TYR A C 1
ATOM 569 O O . TYR A 1 70 ? -23.301 -3.549 24.213 1.00 71.88 70 TYR A O 1
ATOM 577 N N . ARG A 1 71 ? -23.853 -5.053 25.785 1.00 72.38 71 ARG A N 1
ATOM 578 C CA . ARG A 1 71 ? -22.793 -6.015 25.413 1.00 72.38 71 ARG A CA 1
ATOM 579 C C . ARG A 1 71 ? -22.894 -6.470 23.955 1.00 72.38 71 ARG A C 1
ATOM 581 O O . ARG A 1 71 ? -21.884 -6.541 23.260 1.00 72.38 71 ARG A O 1
ATOM 588 N N . GLN A 1 72 ? -24.106 -6.757 23.475 1.00 77.69 72 GLN A N 1
ATOM 589 C CA . GLN A 1 72 ? -24.330 -7.150 22.079 1.00 77.69 72 GLN A CA 1
ATOM 590 C C . GLN A 1 72 ? -24.022 -6.012 21.098 1.00 77.69 72 GLN A C 1
ATOM 592 O O . GLN A 1 72 ? -23.465 -6.269 20.030 1.00 77.69 72 GLN A O 1
ATOM 597 N N .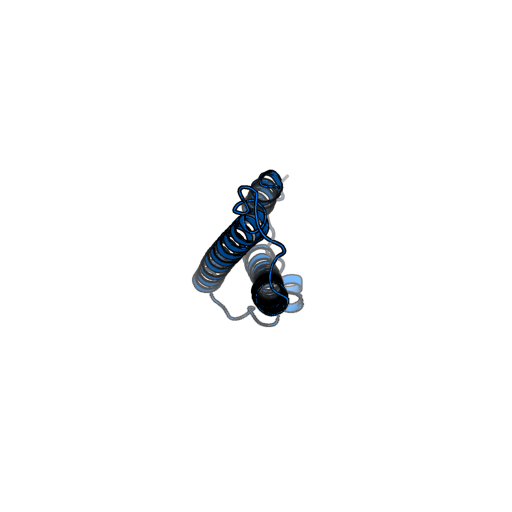 HIS A 1 73 ? -24.345 -4.764 21.451 1.00 78.75 73 HIS A N 1
ATOM 598 C CA . HIS A 1 73 ? -24.023 -3.597 20.631 1.00 78.75 73 HIS A CA 1
ATOM 599 C C . HIS A 1 73 ? -22.504 -3.405 20.493 1.00 78.75 73 HIS A C 1
ATOM 601 O O . HIS A 1 73 ? -22.003 -3.333 19.370 1.00 78.75 73 HIS A O 1
ATOM 607 N N . ILE A 1 74 ? -21.756 -3.453 21.603 1.00 76.31 74 ILE A N 1
ATOM 608 C CA . ILE A 1 74 ? -20.284 -3.355 21.596 1.00 76.31 74 ILE A CA 1
ATOM 609 C C . ILE A 1 74 ? -19.646 -4.492 20.793 1.00 76.31 74 ILE A C 1
ATOM 611 O O . ILE A 1 74 ? -18.732 -4.255 20.008 1.00 76.31 74 ILE A O 1
ATOM 615 N N . GLN A 1 75 ? -20.131 -5.729 20.931 1.00 77.50 75 GLN A N 1
ATOM 616 C CA . GLN A 1 75 ? -19.600 -6.865 20.167 1.00 77.50 75 GLN A CA 1
ATOM 617 C C . GLN A 1 75 ? -19.830 -6.730 18.655 1.00 77.50 75 GLN A C 1
ATOM 619 O O . GLN A 1 75 ? -18.976 -7.144 17.869 1.00 77.50 75 GLN A O 1
ATOM 624 N N . ARG A 1 76 ? -20.967 -6.165 18.227 1.00 81.31 76 ARG A N 1
ATOM 625 C CA . ARG A 1 76 ? -21.231 -5.875 16.806 1.00 81.31 76 ARG A CA 1
ATOM 626 C C . ARG A 1 76 ? -20.328 -4.759 16.298 1.00 81.31 76 ARG A C 1
ATOM 628 O O . ARG A 1 76 ? -19.794 -4.868 15.199 1.00 81.31 76 ARG A O 1
ATOM 635 N N . LEU A 1 77 ? -20.132 -3.722 17.107 1.00 79.88 77 LEU A N 1
ATOM 636 C CA . LEU A 1 77 ? -19.262 -2.602 16.778 1.00 79.88 77 LEU A CA 1
ATOM 637 C C . LEU A 1 77 ? -17.795 -3.049 16.651 1.00 79.88 77 LEU A C 1
ATOM 639 O O . LEU A 1 77 ? -17.163 -2.766 15.638 1.00 79.88 77 LEU A O 1
ATOM 643 N N . ARG A 1 78 ? -17.288 -3.852 17.597 1.00 78.94 78 ARG A N 1
ATOM 644 C CA . ARG A 1 78 ? -15.948 -4.464 17.517 1.00 78.94 78 ARG A CA 1
ATOM 645 C C . ARG A 1 78 ? -15.777 -5.335 16.277 1.00 78.94 78 ARG A C 1
ATOM 647 O O . ARG A 1 78 ? -14.759 -5.223 15.611 1.00 78.94 78 ARG A O 1
ATOM 654 N N . ARG A 1 79 ? -16.769 -6.160 15.922 1.00 80.88 79 ARG A N 1
ATOM 655 C CA . ARG A 1 79 ? -16.717 -6.959 14.682 1.00 80.88 79 ARG A CA 1
ATOM 656 C C . ARG A 1 79 ? -16.650 -6.094 13.425 1.00 80.88 79 ARG A C 1
ATOM 658 O O . ARG A 1 79 ? -15.936 -6.454 12.501 1.00 80.88 79 ARG A O 1
ATOM 665 N N . ARG A 1 80 ? -17.359 -4.962 13.393 1.00 82.50 80 ARG A N 1
ATOM 666 C CA . ARG A 1 80 ? -17.273 -4.006 12.279 1.00 82.50 80 ARG A CA 1
ATOM 667 C C . ARG A 1 80 ? -15.893 -3.360 12.201 1.00 82.50 80 ARG A C 1
ATOM 669 O O . ARG A 1 80 ? -15.323 -3.341 11.121 1.00 82.50 80 ARG A O 1
ATOM 676 N N . TYR A 1 81 ? -15.340 -2.899 13.324 1.00 81.31 81 TYR A N 1
ATOM 677 C CA . TYR A 1 81 ? -13.989 -2.331 13.353 1.00 81.31 81 TYR A CA 1
ATOM 678 C C . TYR A 1 81 ? -12.922 -3.348 12.944 1.00 81.31 81 TYR A C 1
ATOM 680 O O . TYR A 1 81 ? -12.093 -3.035 12.101 1.00 81.31 81 TYR A O 1
ATOM 688 N N . LEU A 1 82 ? -12.991 -4.580 13.460 1.00 82.38 82 LEU A N 1
ATOM 689 C CA . LEU A 1 82 ? -12.097 -5.661 13.041 1.00 82.38 82 LEU A CA 1
ATOM 690 C C . LEU A 1 82 ? -12.250 -5.968 11.548 1.00 82.38 82 LEU A C 1
ATOM 692 O O . LEU A 1 82 ? -11.249 -6.087 10.858 1.00 82.38 82 LEU A O 1
ATOM 696 N N . GLY A 1 83 ? -13.480 -6.025 11.029 1.00 86.56 83 GLY A N 1
ATOM 697 C CA . GLY A 1 83 ? -13.726 -6.257 9.605 1.00 86.56 83 GLY A CA 1
ATOM 698 C C . GLY A 1 83 ? -13.152 -5.160 8.703 1.00 86.56 83 GLY A C 1
ATOM 699 O O . GLY A 1 83 ? -12.530 -5.473 7.692 1.00 86.56 83 GLY A O 1
ATOM 700 N N . ILE A 1 84 ? -13.311 -3.885 9.075 1.00 85.38 84 ILE A N 1
ATOM 701 C CA . ILE A 1 84 ? -12.742 -2.762 8.313 1.00 85.38 84 ILE A CA 1
ATOM 702 C 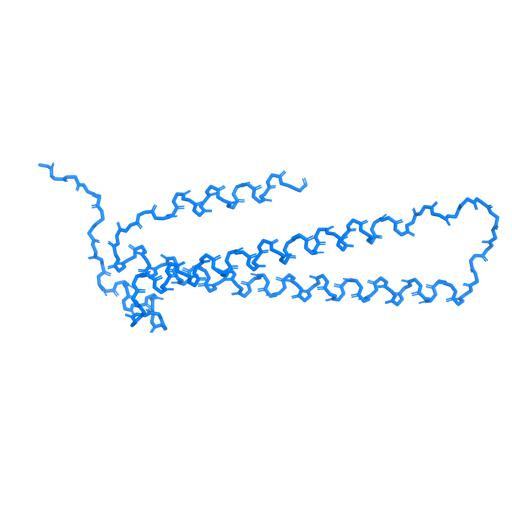C . ILE A 1 84 ? -11.209 -2.778 8.396 1.00 85.38 84 ILE A C 1
ATOM 704 O O . ILE A 1 84 ? -10.554 -2.569 7.378 1.00 85.38 84 ILE A O 1
ATOM 708 N N . ALA A 1 85 ? -10.637 -3.081 9.564 1.00 84.50 85 ALA A N 1
ATOM 709 C CA . ALA A 1 85 ? -9.191 -3.198 9.732 1.00 84.50 85 ALA A CA 1
ATOM 710 C C . ALA A 1 85 ? -8.613 -4.341 8.882 1.00 84.50 85 ALA A C 1
ATOM 712 O O . ALA A 1 85 ? -7.619 -4.144 8.188 1.00 84.50 85 ALA A O 1
ATOM 713 N N . THR A 1 86 ? -9.264 -5.510 8.862 1.00 86.00 86 THR A N 1
ATOM 714 C CA . THR A 1 86 ? -8.869 -6.633 7.998 1.00 86.00 86 THR A CA 1
ATOM 715 C C . THR A 1 86 ? -8.988 -6.275 6.518 1.00 86.00 86 THR A C 1
ATOM 717 O O . THR A 1 86 ? -8.098 -6.613 5.743 1.00 86.00 86 THR A O 1
ATOM 720 N N . LEU A 1 87 ? -10.040 -5.558 6.109 1.00 88.94 87 LEU A N 1
ATOM 721 C CA . LEU A 1 87 ? -10.182 -5.099 4.726 1.00 88.94 87 LEU A CA 1
ATOM 722 C C . LEU A 1 87 ? -9.070 -4.113 4.339 1.00 88.94 87 LEU A C 1
ATOM 724 O O . LEU A 1 87 ? -8.472 -4.271 3.279 1.00 88.94 87 LEU A O 1
ATOM 728 N N . CYS A 1 88 ? -8.762 -3.138 5.200 1.00 86.50 88 CYS A N 1
ATOM 729 C CA . CYS A 1 88 ? -7.654 -2.205 4.975 1.00 86.50 88 CYS A CA 1
ATOM 730 C C . CYS A 1 88 ? -6.327 -2.957 4.855 1.00 86.50 88 CYS A C 1
ATOM 732 O O . CYS A 1 88 ? -5.572 -2.695 3.930 1.00 86.50 88 CYS A O 1
ATOM 734 N N . PHE A 1 89 ? -6.087 -3.941 5.724 1.00 84.88 89 PHE A N 1
ATOM 735 C CA . PHE A 1 89 ? -4.887 -4.773 5.680 1.00 84.88 89 PHE A CA 1
ATOM 736 C C . PHE A 1 89 ? -4.749 -5.546 4.360 1.00 84.88 89 PHE A C 1
ATOM 738 O O . PHE A 1 89 ? -3.681 -5.542 3.752 1.00 84.88 89 PHE A O 1
ATOM 745 N N . LEU A 1 90 ? -5.831 -6.164 3.876 1.00 89.88 90 LEU A N 1
ATOM 746 C CA . LEU A 1 90 ? -5.825 -6.865 2.588 1.00 89.88 90 LEU A CA 1
ATOM 747 C C . LEU A 1 90 ? -5.558 -5.912 1.416 1.00 89.88 90 LEU A C 1
ATOM 749 O O . LEU A 1 90 ? -4.756 -6.233 0.542 1.00 89.88 90 LEU A O 1
ATOM 753 N N . LEU A 1 91 ? -6.184 -4.730 1.414 1.00 89.50 91 LEU A N 1
ATOM 754 C CA . LEU A 1 91 ? -5.944 -3.707 0.392 1.00 89.50 91 LEU A CA 1
ATOM 755 C C . LEU A 1 91 ? -4.495 -3.216 0.416 1.00 89.50 91 LEU A C 1
ATOM 757 O O . LEU A 1 91 ? -3.876 -3.112 -0.639 1.00 89.50 91 LEU A O 1
ATOM 761 N N . THR A 1 92 ? -3.933 -2.993 1.605 1.00 86.94 92 THR A N 1
ATOM 762 C CA . THR A 1 92 ? -2.525 -2.630 1.780 1.00 86.94 92 THR A CA 1
ATOM 763 C C . THR A 1 92 ? -1.601 -3.690 1.187 1.00 86.94 92 THR A C 1
ATOM 765 O O . THR A 1 92 ? -0.710 -3.337 0.422 1.00 86.94 92 THR A O 1
ATOM 768 N N . ILE A 1 93 ? -1.840 -4.981 1.449 1.00 87.81 93 ILE A N 1
ATOM 769 C CA . ILE A 1 93 ? -1.054 -6.070 0.841 1.00 87.81 93 ILE A CA 1
ATOM 770 C C . ILE A 1 93 ? -1.130 -6.014 -0.687 1.00 87.81 93 ILE A C 1
ATOM 772 O O . ILE A 1 93 ? -0.102 -6.111 -1.355 1.00 87.81 93 ILE A O 1
ATOM 776 N N . CYS A 1 94 ? -2.325 -5.841 -1.257 1.00 88.94 94 CYS A N 1
ATOM 777 C CA . CYS A 1 94 ? -2.481 -5.734 -2.706 1.00 88.94 94 CYS A CA 1
ATOM 778 C C . CYS A 1 94 ? -1.711 -4.537 -3.284 1.00 88.94 94 CYS A C 1
ATOM 780 O O . CYS A 1 94 ? -1.039 -4.689 -4.304 1.00 88.94 94 CYS A O 1
ATOM 782 N N . CYS A 1 95 ? -1.766 -3.374 -2.632 1.00 86.50 95 CYS A N 1
ATOM 783 C CA . CYS A 1 95 ? -1.016 -2.188 -3.043 1.00 86.50 95 CYS A CA 1
ATOM 784 C C . CYS A 1 95 ? 0.500 -2.414 -2.975 1.00 86.50 95 CYS A C 1
ATOM 786 O O . CYS A 1 95 ? 1.179 -2.122 -3.951 1.00 86.50 95 CYS A O 1
ATOM 788 N N . ILE A 1 96 ? 1.013 -3.025 -1.902 1.00 85.19 96 ILE A N 1
ATOM 789 C CA . ILE A 1 96 ? 2.444 -3.353 -1.756 1.00 85.19 96 ILE A CA 1
ATOM 790 C C . ILE A 1 96 ? 2.914 -4.290 -2.872 1.00 85.19 96 ILE A C 1
ATOM 792 O O . ILE A 1 96 ? 3.987 -4.110 -3.439 1.00 85.19 96 ILE A O 1
ATOM 796 N N . VAL A 1 97 ? 2.113 -5.298 -3.225 1.00 86.44 97 VAL A N 1
ATOM 797 C CA . VAL A 1 97 ? 2.456 -6.208 -4.326 1.00 86.44 97 VAL A CA 1
ATOM 798 C C . VAL A 1 97 ? 2.562 -5.442 -5.649 1.00 86.44 97 VAL A C 1
ATOM 800 O O . VAL A 1 97 ? 3.503 -5.665 -6.410 1.00 86.44 97 VAL A O 1
ATOM 803 N N . LEU A 1 98 ? 1.636 -4.516 -5.915 1.00 83.12 98 LEU A N 1
ATOM 804 C CA . LEU A 1 98 ? 1.683 -3.658 -7.103 1.00 83.12 98 LEU A CA 1
ATOM 805 C C . LEU A 1 98 ? 2.873 -2.687 -7.079 1.00 83.12 98 LEU A C 1
ATOM 807 O O . LEU A 1 98 ? 3.497 -2.480 -8.119 1.00 83.12 98 LEU A O 1
ATOM 811 N N . GLU A 1 99 ? 3.226 -2.146 -5.914 1.00 82.38 99 GLU A N 1
ATOM 812 C CA . GLU A 1 99 ? 4.428 -1.326 -5.725 1.00 82.38 99 GLU A CA 1
ATOM 813 C C . GLU A 1 99 ? 5.697 -2.112 -6.040 1.00 82.38 99 GLU A C 1
ATOM 815 O O . GLU A 1 99 ? 6.539 -1.615 -6.780 1.00 82.38 99 GLU A O 1
ATOM 820 N N . CYS A 1 100 ? 5.817 -3.358 -5.570 1.00 80.69 100 CYS A N 1
ATOM 821 C CA . CYS A 1 100 ? 6.946 -4.229 -5.904 1.00 80.69 100 CYS A CA 1
ATOM 822 C C . CYS A 1 100 ? 7.074 -4.442 -7.418 1.00 80.69 100 CYS A C 1
ATOM 824 O O . CYS A 1 100 ? 8.178 -4.403 -7.958 1.00 80.69 100 CYS A O 1
ATOM 826 N N . PHE A 1 101 ? 5.956 -4.630 -8.128 1.00 80.19 101 PHE A N 1
ATOM 827 C CA . PHE A 1 101 ? 5.978 -4.748 -9.588 1.00 80.19 101 PHE A CA 1
ATOM 828 C C . PHE A 1 101 ? 6.413 -3.450 -10.281 1.00 80.19 101 PHE A C 1
ATOM 830 O O . PHE A 1 101 ? 7.204 -3.509 -11.224 1.00 80.19 101 PHE A O 1
ATOM 837 N N . ALA A 1 102 ? 5.945 -2.290 -9.809 1.00 79.69 102 ALA A N 1
ATOM 838 C CA . ALA A 1 102 ? 6.38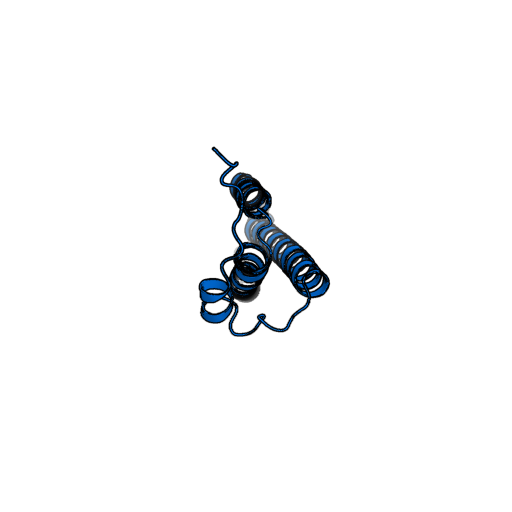1 -0.989 -10.321 1.00 79.69 102 ALA A CA 1
ATOM 839 C C . ALA A 1 102 ? 7.875 -0.748 -10.058 1.00 79.69 102 ALA A C 1
ATOM 841 O O . ALA A 1 102 ? 8.602 -0.277 -10.930 1.00 79.69 102 ALA A O 1
ATOM 842 N N . LEU A 1 103 ? 8.349 -1.151 -8.884 1.00 77.75 103 LEU A N 1
ATOM 843 C CA . LEU A 1 103 ? 9.732 -1.007 -8.457 1.00 77.75 103 LEU A CA 1
ATOM 844 C C . LEU A 1 103 ? 10.681 -1.892 -9.274 1.00 77.75 103 LEU A C 1
ATOM 846 O O . LEU A 1 103 ? 11.730 -1.425 -9.708 1.00 77.75 103 LEU A O 1
ATOM 850 N N . PHE A 1 104 ? 10.289 -3.134 -9.577 1.00 74.62 104 PHE A N 1
ATOM 851 C CA . PHE A 1 104 ? 11.048 -3.992 -10.491 1.00 74.62 104 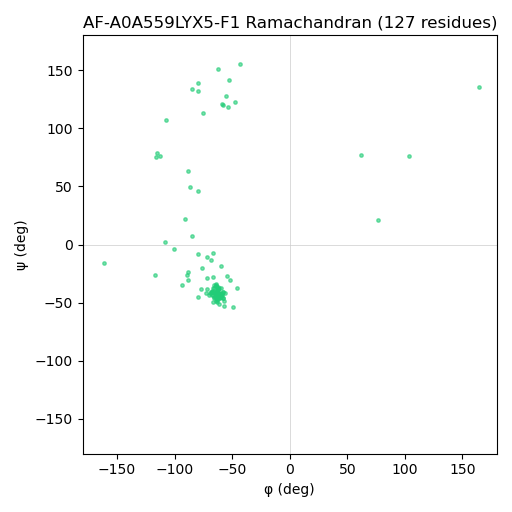PHE A CA 1
ATOM 852 C C . PHE A 1 104 ? 11.095 -3.440 -11.917 1.00 74.62 104 PHE A C 1
ATOM 854 O O . PHE A 1 104 ? 12.109 -3.612 -12.594 1.00 74.62 104 PHE A O 1
ATOM 861 N N . ASN A 1 105 ? 10.032 -2.773 -12.373 1.00 76.12 105 ASN A N 1
ATOM 862 C CA . ASN A 1 105 ? 10.035 -2.099 -13.669 1.00 76.12 105 ASN A CA 1
ATOM 863 C C . ASN A 1 105 ? 11.108 -0.999 -13.699 1.00 76.12 105 ASN A C 1
ATOM 865 O O . ASN A 1 105 ? 11.975 -1.010 -14.567 1.00 76.12 105 ASN A O 1
ATOM 869 N N . ILE A 1 106 ? 11.121 -0.117 -12.697 1.00 73.25 106 ILE A N 1
ATOM 870 C CA . ILE A 1 106 ? 12.095 0.982 -12.608 1.00 73.25 106 ILE A CA 1
ATOM 871 C C . ILE A 1 106 ? 13.528 0.436 -12.469 1.00 73.25 106 ILE A C 1
ATOM 873 O O . ILE A 1 106 ? 14.430 0.845 -13.199 1.00 73.25 106 ILE A O 1
ATOM 877 N N . GLN A 1 107 ? 13.742 -0.562 -11.608 1.00 73.31 107 GLN A N 1
ATOM 878 C CA . GLN A 1 107 ? 15.085 -1.072 -11.330 1.00 73.31 107 GLN A CA 1
ATOM 879 C C . GLN A 1 107 ? 15.703 -1.845 -12.504 1.00 73.31 107 GLN A C 1
ATOM 881 O O . GLN A 1 107 ? 16.880 -1.659 -12.809 1.00 73.31 107 GLN A O 1
ATOM 886 N N . TYR A 1 108 ? 14.942 -2.719 -13.174 1.00 70.38 108 TYR A N 1
ATOM 887 C CA . TYR A 1 108 ? 15.491 -3.555 -14.251 1.00 70.38 108 TYR A CA 1
ATOM 888 C C . TYR A 1 108 ? 15.437 -2.900 -15.632 1.00 70.38 108 TYR A C 1
ATOM 890 O O . TYR A 1 108 ? 16.288 -3.209 -16.470 1.00 70.38 108 TYR A O 1
ATOM 898 N N . CYS A 1 109 ? 14.446 -2.043 -15.893 1.00 69.19 109 CYS A N 1
ATOM 899 C CA . CYS A 1 109 ? 14.286 -1.413 -17.204 1.00 69.19 109 CYS A CA 1
ATOM 900 C C . CYS A 1 109 ? 15.054 -0.087 -17.326 1.00 69.19 109 CYS A C 1
ATOM 902 O O . CYS A 1 109 ? 15.442 0.256 -18.446 1.00 69.19 109 CYS A O 1
ATOM 904 N N . ASP A 1 110 ? 15.303 0.613 -16.211 1.00 68.88 110 ASP A N 1
ATOM 905 C CA . ASP A 1 110 ? 15.943 1.938 -16.208 1.00 68.88 110 ASP A CA 1
ATOM 906 C C . ASP A 1 110 ? 17.294 1.972 -15.475 1.00 68.88 110 ASP A C 1
ATOM 908 O O . ASP A 1 110 ? 18.181 2.741 -15.833 1.00 68.88 110 ASP A O 1
ATOM 912 N N . GLY A 1 111 ? 17.513 1.072 -14.509 1.00 64.06 111 GLY A N 1
ATOM 913 C CA . GLY A 1 111 ? 18.785 0.998 -13.786 1.00 64.06 111 GLY A CA 1
ATOM 914 C C . GLY A 1 111 ? 18.968 2.099 -12.734 1.00 64.06 111 GLY A C 1
ATOM 915 O O . GLY A 1 111 ? 20.092 2.383 -12.316 1.00 64.06 111 GLY A O 1
ATOM 916 N N . GLU A 1 112 ? 17.877 2.709 -12.276 1.00 68.31 112 GLU A N 1
ATOM 917 C CA . GLU A 1 112 ? 17.895 3.578 -11.101 1.00 68.31 112 GLU A CA 1
ATOM 918 C C . GLU A 1 112 ? 17.758 2.752 -9.815 1.00 68.31 112 GLU A C 1
ATOM 920 O O . GLU A 1 112 ? 16.899 1.872 -9.701 1.00 68.31 112 GLU A O 1
ATOM 925 N N . ASP A 1 113 ? 18.594 3.045 -8.816 1.00 66.62 113 ASP A N 1
ATOM 926 C CA . ASP A 1 113 ? 1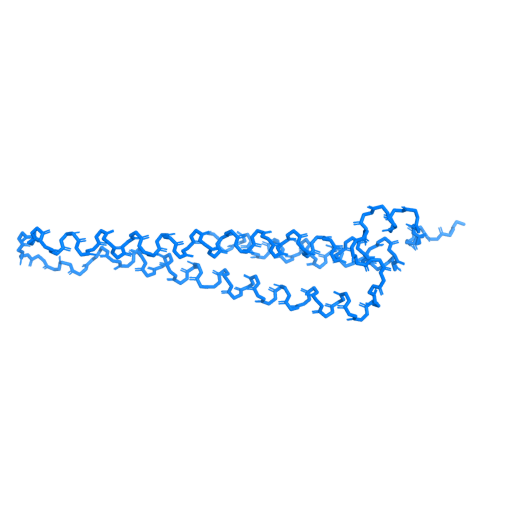8.594 2.324 -7.541 1.00 66.62 113 ASP A CA 1
ATOM 927 C C . ASP A 1 113 ? 17.606 2.950 -6.540 1.00 66.62 113 ASP A C 1
ATOM 929 O O . ASP A 1 113 ? 17.963 3.445 -5.471 1.00 66.62 113 ASP A O 1
ATOM 933 N N . LEU A 1 114 ? 16.312 2.923 -6.887 1.00 71.62 114 LEU A N 1
ATOM 934 C CA . LEU A 1 114 ? 15.217 3.342 -5.991 1.00 71.62 114 LEU A CA 1
ATOM 935 C C . LEU A 1 114 ? 15.048 2.413 -4.774 1.00 71.62 114 LEU A C 1
ATOM 937 O O . LEU A 1 114 ? 14.277 2.697 -3.853 1.00 71.62 114 LEU A O 1
ATOM 941 N N . MET A 1 115 ? 15.777 1.298 -4.752 1.00 68.81 115 MET A N 1
ATOM 942 C CA . MET A 1 115 ? 15.660 0.264 -3.737 1.00 68.81 115 MET A CA 1
ATOM 943 C C . MET A 1 115 ? 16.098 0.757 -2.355 1.00 68.81 115 MET A C 1
ATOM 945 O O . MET A 1 115 ? 15.468 0.426 -1.352 1.00 68.81 115 MET A O 1
ATOM 949 N N . GLN A 1 116 ? 17.108 1.627 -2.287 1.00 70.69 116 GLN A N 1
ATOM 950 C CA . GLN A 1 116 ? 17.555 2.218 -1.023 1.00 70.69 116 GLN A CA 1
ATOM 951 C C . GLN A 1 116 ? 16.455 3.058 -0.348 1.00 70.69 116 GLN A C 1
ATOM 953 O O . GLN A 1 116 ? 16.293 2.996 0.873 1.00 70.69 116 GLN A O 1
ATOM 958 N N . LEU A 1 117 ? 15.661 3.796 -1.133 1.00 72.12 117 LEU A N 1
ATOM 959 C CA . LEU A 1 117 ? 14.535 4.585 -0.628 1.00 72.12 117 LEU A CA 1
ATOM 960 C C . LEU A 1 117 ? 13.407 3.675 -0.108 1.00 72.12 117 LEU A C 1
ATOM 962 O O . LEU A 1 117 ? 12.846 3.930 0.958 1.00 72.12 117 LEU A O 1
ATOM 966 N N . TYR A 1 118 ? 13.125 2.580 -0.821 1.00 72.88 118 TYR A N 1
ATOM 967 C CA . TYR A 1 118 ? 12.121 1.583 -0.437 1.00 72.88 118 TYR A CA 1
ATOM 968 C C . TYR A 1 118 ? 12.470 0.871 0.880 1.00 72.88 118 TYR A C 1
ATOM 970 O O . TYR A 1 118 ? 11.649 0.827 1.798 1.00 72.88 118 TYR A O 1
ATOM 978 N N . TRP A 1 119 ? 13.703 0.370 1.020 1.00 70.75 119 TRP A N 1
ATOM 979 C CA . TRP A 1 119 ? 14.173 -0.259 2.264 1.00 70.75 119 TRP A CA 1
ATOM 980 C C . TRP A 1 119 ? 14.189 0.716 3.447 1.00 70.75 119 TRP A C 1
ATOM 982 O O . TRP A 1 119 ? 13.826 0.340 4.567 1.00 70.75 119 TRP A O 1
ATOM 992 N N . GLY A 1 120 ? 14.567 1.976 3.205 1.00 78.56 120 GLY A N 1
ATOM 993 C CA . GLY A 1 120 ? 14.511 3.029 4.218 1.00 78.56 120 GLY A CA 1
ATOM 994 C C . GLY A 1 120 ? 13.086 3.273 4.709 1.00 78.56 120 GLY A C 1
ATOM 995 O O . GLY A 1 120 ? 12.844 3.350 5.912 1.00 78.56 120 GLY A O 1
ATOM 996 N N . PHE A 1 121 ? 12.124 3.312 3.794 1.00 73.19 121 PHE A N 1
ATOM 997 C CA . PHE A 1 121 ? 10.728 3.544 4.138 1.00 73.19 121 PHE A CA 1
ATOM 998 C C . PHE A 1 121 ? 10.095 2.395 4.934 1.00 73.19 121 PHE A C 1
ATOM 1000 O O . PHE A 1 121 ? 9.441 2.640 5.948 1.00 73.19 121 PHE A O 1
ATOM 1007 N N . TRP A 1 122 ? 10.343 1.142 4.542 1.00 73.00 122 TRP A N 1
ATOM 1008 C CA . TRP A 1 122 ? 9.881 -0.023 5.307 1.00 73.00 122 TRP A CA 1
ATOM 1009 C C . TRP A 1 122 ? 10.433 -0.053 6.730 1.00 73.00 122 TRP A C 1
ATOM 1011 O O . TRP A 1 122 ? 9.710 -0.383 7.670 1.00 73.00 122 TRP A O 1
ATOM 1021 N N . SER A 1 123 ? 11.686 0.366 6.900 1.00 76.88 123 SER A N 1
ATOM 1022 C CA . SER A 1 123 ? 12.301 0.484 8.221 1.00 76.88 123 SER A CA 1
ATOM 1023 C C . SER A 1 123 ? 11.584 1.536 9.074 1.00 76.88 123 SER A C 1
ATOM 1025 O O . SER A 1 123 ? 11.285 1.274 10.234 1.00 76.88 123 SER A O 1
ATOM 1027 N N . VAL A 1 124 ? 11.234 2.692 8.496 1.00 73.81 124 VAL A N 1
ATOM 1028 C CA . VAL A 1 124 ? 10.480 3.756 9.187 1.00 73.81 124 VAL A CA 1
ATOM 1029 C C . VAL A 1 124 ? 9.084 3.283 9.601 1.00 73.81 124 VAL A C 1
ATOM 1031 O O . VAL A 1 124 ? 8.664 3.557 10.724 1.00 73.81 124 VAL A O 1
ATOM 1034 N N . LEU A 1 125 ? 8.384 2.535 8.741 1.00 69.88 125 LEU A N 1
ATOM 1035 C CA . LEU A 1 125 ? 7.075 1.965 9.078 1.00 69.88 125 LEU A CA 1
ATOM 1036 C C . LEU A 1 125 ? 7.152 0.945 10.223 1.00 69.88 125 LEU A C 1
ATOM 1038 O O . LEU A 1 125 ? 6.241 0.883 11.047 1.00 69.88 125 LEU A O 1
ATOM 1042 N N . GLN A 1 126 ? 8.235 0.169 10.305 1.00 67.56 126 GLN A N 1
ATOM 1043 C CA . GLN A 1 126 ? 8.419 -0.842 11.347 1.00 67.56 126 GLN A CA 1
ATOM 1044 C C . GLN A 1 126 ? 8.698 -0.239 12.736 1.00 67.56 126 GLN A C 1
ATOM 1046 O O . GLN A 1 126 ? 8.319 -0.842 13.737 1.00 67.56 126 GLN A O 1
ATOM 1051 N N . VAL A 1 127 ? 9.309 0.949 12.829 1.00 61.19 127 VAL A N 1
ATOM 1052 C CA . VAL A 1 127 ? 9.603 1.601 14.128 1.00 61.19 127 VAL A CA 1
ATOM 1053 C C . VAL A 1 127 ? 8.331 2.073 14.858 1.00 61.19 127 VAL A C 1
ATOM 1055 O O . VAL A 1 127 ? 8.375 2.366 16.049 1.00 61.19 127 VAL A O 1
ATOM 1058 N N . GLY A 1 128 ? 7.181 2.116 14.182 1.00 56.31 128 GLY A N 1
ATOM 1059 C CA . GLY A 1 128 ? 5.910 2.567 14.754 1.00 56.31 128 GLY A CA 1
ATOM 1060 C C . GLY A 1 128 ? 5.081 1.523 15.519 1.00 56.31 128 GLY A C 1
ATOM 1061 O O . GLY A 1 128 ? 3.931 1.839 15.830 1.00 56.31 128 GLY A O 1
ATOM 1062 N N . SER A 1 129 ? 5.591 0.305 15.773 1.00 47.28 129 SER A N 1
ATOM 1063 C CA . SER A 1 129 ? 4.861 -0.747 16.516 1.00 47.28 129 SER A CA 1
ATOM 1064 C C . SER A 1 129 ? 4.934 -0.586 18.031 1.00 47.28 129 SER A C 1
ATOM 1066 O O . SER A 1 129 ? 6.080 -0.547 18.536 1.00 47.28 129 SER A O 1
#

Organism: NCBI:txid215461